Protein AF-A0A661MZF3-F1 (afdb_monomer_lite)

pLDDT: mean 94.91, std 5.53, range [65.62, 98.69]

Radius of gyration: 13.05 Å; chains: 1; bounding box: 31×26×35 Å

Structure (mmCIF, N/CA/C/O backbone):
data_AF-A0A661MZF3-F1
#
_entry.id   AF-A0A661MZF3-F1
#
loop_
_atom_site.group_PDB
_atom_site.id
_atom_site.type_symbol
_atom_site.label_atom_id
_atom_site.label_alt_id
_atom_site.label_comp_id
_atom_site.label_asym_id
_atom_site.label_entity_id
_atom_site.label_seq_id
_atom_site.pdbx_PDB_ins_code
_atom_site.Cartn_x
_atom_site.Cartn_y
_atom_site.Cartn_z
_atom_site.occupancy
_atom_site.B_iso_or_equiv
_atom_site.auth_seq_id
_atom_site.auth_comp_id
_atom_site.auth_asym_id
_atom_site.auth_atom_id
_atom_site.pdbx_PDB_model_num
ATOM 1 N N . MET A 1 1 ? 17.105 -6.183 -8.230 1.00 75.31 1 MET A N 1
ATOM 2 C CA . MET A 1 1 ? 16.411 -6.354 -6.932 1.00 75.31 1 MET A CA 1
ATOM 3 C C . MET A 1 1 ? 14.935 -6.558 -7.218 1.00 75.31 1 MET A C 1
ATOM 5 O O . MET A 1 1 ? 14.450 -5.932 -8.150 1.00 75.31 1 MET A O 1
ATOM 9 N N . ALA A 1 2 ? 14.251 -7.425 -6.473 1.00 87.75 2 ALA A N 1
ATOM 10 C CA . ALA A 1 2 ? 12.801 -7.590 -6.582 1.00 87.75 2 ALA A CA 1
ATOM 11 C C . ALA A 1 2 ? 12.115 -6.714 -5.525 1.00 87.75 2 ALA A C 1
ATOM 13 O O . ALA A 1 2 ? 12.537 -6.724 -4.369 1.00 87.75 2 ALA A O 1
ATOM 14 N N . ILE A 1 3 ? 11.099 -5.952 -5.930 1.00 94.12 3 ILE A N 1
ATOM 15 C CA . ILE A 1 3 ? 10.334 -5.042 -5.071 1.00 94.12 3 ILE A CA 1
ATOM 16 C C . ILE A 1 3 ? 8.850 -5.296 -5.330 1.00 94.12 3 ILE A C 1
ATOM 18 O O . ILE A 1 3 ? 8.442 -5.396 -6.480 1.00 94.12 3 ILE A O 1
ATOM 22 N N . ASN A 1 4 ? 8.052 -5.406 -4.271 1.00 95.19 4 ASN A N 1
ATOM 23 C CA . ASN A 1 4 ? 6.594 -5.439 -4.350 1.00 95.19 4 ASN A CA 1
ATOM 24 C C . ASN A 1 4 ? 6.024 -4.790 -3.084 1.00 95.19 4 ASN A C 1
ATOM 26 O O . ASN A 1 4 ? 6.049 -5.384 -2.007 1.00 95.19 4 ASN A O 1
ATOM 30 N N . THR A 1 5 ? 5.606 -3.532 -3.196 1.00 96.50 5 THR A N 1
ATOM 31 C CA . THR A 1 5 ? 5.147 -2.702 -2.076 1.00 96.50 5 THR A CA 1
ATOM 32 C C . THR A 1 5 ? 3.966 -1.838 -2.511 1.00 96.50 5 THR A C 1
ATOM 34 O O . THR A 1 5 ? 3.774 -1.598 -3.700 1.00 96.50 5 THR A O 1
ATOM 37 N N . ALA A 1 6 ? 3.238 -1.260 -1.553 1.00 97.06 6 ALA A N 1
ATOM 38 C CA . ALA A 1 6 ? 2.185 -0.279 -1.841 1.00 97.06 6 ALA A CA 1
ATOM 39 C C . ALA A 1 6 ? 2.705 1.023 -2.495 1.00 97.06 6 ALA A C 1
ATOM 41 O O . ALA A 1 6 ? 1.916 1.827 -2.982 1.00 97.06 6 ALA A O 1
ATOM 42 N N . LEU A 1 7 ? 4.026 1.241 -2.511 1.00 97.44 7 LEU A N 1
ATOM 43 C CA . LEU A 1 7 ? 4.674 2.377 -3.173 1.00 97.44 7 LEU A CA 1
ATOM 44 C C . LEU A 1 7 ? 5.234 2.027 -4.558 1.00 97.44 7 LEU A C 1
ATOM 46 O O . LEU A 1 7 ? 5.775 2.901 -5.226 1.00 97.44 7 LEU A O 1
ATOM 50 N N . GLY A 1 8 ? 5.132 0.777 -5.001 1.00 95.81 8 GLY A N 1
ATOM 51 C CA . GLY A 1 8 ? 5.632 0.347 -6.300 1.00 95.81 8 GLY A CA 1
ATOM 52 C C . GLY A 1 8 ? 6.109 -1.099 -6.300 1.00 95.81 8 GLY A C 1
ATOM 53 O O . GLY A 1 8 ? 6.495 -1.657 -5.269 1.00 95.81 8 GLY A O 1
ATOM 54 N N . ASP A 1 9 ? 6.102 -1.677 -7.495 1.00 95.44 9 ASP A N 1
ATOM 55 C CA . ASP A 1 9 ? 6.506 -3.053 -7.810 1.00 95.44 9 ASP A CA 1
ATOM 56 C C . ASP A 1 9 ? 7.747 -3.112 -8.727 1.00 95.44 9 ASP A C 1
ATOM 58 O O . ASP A 1 9 ? 8.130 -4.159 -9.250 1.00 95.44 9 ASP A O 1
ATOM 62 N N . THR A 1 10 ? 8.383 -1.959 -8.928 1.00 94.88 10 THR A N 1
ATOM 63 C CA . THR A 1 10 ? 9.696 -1.803 -9.549 1.00 94.88 10 THR A CA 1
ATOM 64 C C . THR A 1 10 ? 10.581 -0.991 -8.615 1.00 94.88 10 THR A C 1
ATOM 66 O O . THR A 1 10 ? 10.091 -0.233 -7.773 1.00 94.88 10 THR A O 1
ATOM 69 N N . LEU A 1 11 ? 11.897 -1.144 -8.757 1.00 96.19 11 LEU A N 1
ATOM 70 C CA . LEU A 1 11 ? 12.853 -0.374 -7.965 1.00 96.19 11 LEU A CA 1
ATOM 71 C C . LEU A 1 11 ? 12.704 1.133 -8.212 1.00 96.19 11 LEU A C 1
ATOM 73 O O . LEU A 1 11 ? 12.616 1.895 -7.253 1.00 96.19 11 LEU A O 1
ATOM 77 N N . ASP A 1 12 ? 12.628 1.536 -9.480 1.00 96.69 12 ASP A N 1
ATOM 78 C CA . ASP A 1 12 ? 12.544 2.947 -9.861 1.00 96.69 12 ASP A CA 1
ATOM 79 C C . ASP A 1 12 ? 11.235 3.574 -9.375 1.00 96.69 12 ASP A C 1
ATOM 81 O O . ASP A 1 12 ? 11.262 4.623 -8.735 1.00 96.69 12 ASP A O 1
ATOM 85 N N . GLY A 1 13 ? 10.100 2.889 -9.571 1.00 96.62 13 GLY A N 1
ATOM 86 C CA . GLY A 1 13 ? 8.801 3.374 -9.102 1.00 96.62 13 GLY A CA 1
ATOM 87 C C . GLY A 1 13 ? 8.731 3.498 -7.579 1.00 96.62 13 GLY A C 1
ATOM 88 O O . GLY A 1 13 ? 8.210 4.485 -7.060 1.00 96.62 13 GLY A O 1
ATOM 89 N N . PHE A 1 14 ? 9.306 2.538 -6.849 1.00 97.50 14 PHE A N 1
ATOM 90 C CA . PHE A 1 14 ? 9.411 2.626 -5.393 1.00 97.50 14 PHE A CA 1
ATOM 91 C C . PHE A 1 14 ? 10.244 3.838 -4.954 1.00 97.50 14 PHE A C 1
ATOM 93 O O . PHE A 1 14 ? 9.800 4.601 -4.096 1.00 97.50 14 PHE A O 1
ATOM 100 N N . ILE A 1 15 ? 11.428 4.034 -5.546 1.00 97.94 15 ILE A N 1
ATOM 101 C CA . ILE A 1 15 ? 12.326 5.147 -5.206 1.00 97.94 15 ILE A CA 1
ATOM 102 C C . ILE A 1 15 ? 11.665 6.492 -5.508 1.00 97.94 15 ILE A C 1
ATOM 104 O O . ILE A 1 15 ? 11.678 7.375 -4.653 1.00 97.94 15 ILE A O 1
ATOM 108 N N . GLU A 1 16 ? 11.063 6.648 -6.687 1.00 98.44 16 GLU A N 1
ATOM 109 C CA . GLU A 1 16 ? 10.382 7.883 -7.081 1.00 98.44 16 GLU A CA 1
ATOM 110 C C . GLU A 1 16 ? 9.269 8.240 -6.088 1.00 98.44 16 GLU A C 1
ATOM 112 O O . GLU A 1 16 ? 9.216 9.358 -5.573 1.00 98.44 16 GLU A O 1
ATOM 117 N N . ASN A 1 17 ? 8.408 7.274 -5.760 1.00 98.44 17 ASN A N 1
ATOM 118 C CA . ASN A 1 17 ? 7.283 7.495 -4.856 1.00 98.44 17 ASN A CA 1
ATOM 119 C C . ASN A 1 17 ? 7.731 7.765 -3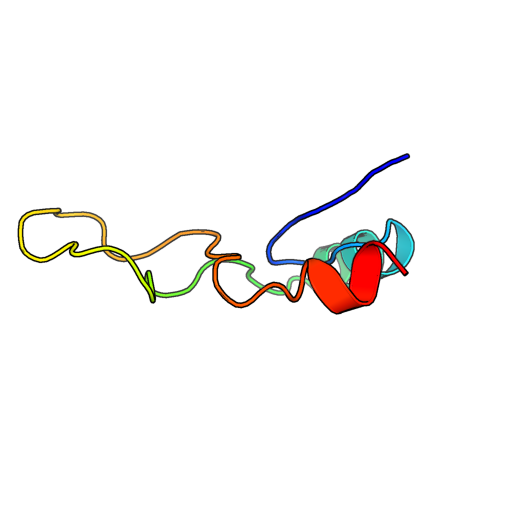.415 1.00 98.44 17 ASN A C 1
ATOM 121 O O . ASN A 1 17 ? 7.130 8.604 -2.737 1.00 98.44 17 ASN A O 1
ATOM 125 N N . LEU A 1 18 ? 8.797 7.099 -2.964 1.00 98.19 18 LEU A N 1
ATOM 126 C CA . LEU A 1 18 ? 9.399 7.331 -1.655 1.00 98.19 18 LEU A CA 1
ATOM 127 C C . LEU A 1 18 ? 10.000 8.739 -1.555 1.00 98.19 18 LEU A C 1
ATOM 129 O O . LEU A 1 18 ? 9.709 9.458 -0.601 1.00 98.19 18 LEU A O 1
ATOM 133 N N . LEU A 1 19 ? 10.805 9.151 -2.540 1.00 98.62 19 LEU A N 1
ATOM 134 C CA . LEU A 1 19 ? 11.423 10.482 -2.576 1.00 98.62 19 LEU A CA 1
ATOM 135 C C . LEU A 1 19 ? 10.384 11.600 -2.722 1.00 98.62 19 LEU A C 1
ATOM 137 O O . LEU A 1 19 ? 10.579 12.691 -2.192 1.00 98.62 19 LEU A O 1
ATOM 141 N N . ALA A 1 20 ? 9.259 11.319 -3.381 1.00 98.69 20 ALA A N 1
ATOM 142 C CA . ALA A 1 20 ? 8.115 12.221 -3.458 1.00 98.69 20 ALA A CA 1
ATOM 143 C C . ALA A 1 20 ? 7.288 12.291 -2.156 1.00 98.69 20 ALA A C 1
ATOM 145 O O . ALA A 1 20 ? 6.317 13.045 -2.096 1.00 98.69 20 ALA A O 1
ATOM 146 N N . GLY A 1 21 ? 7.626 11.509 -1.123 1.00 98.31 21 GLY A N 1
ATOM 147 C CA . GLY A 1 21 ? 6.922 11.510 0.161 1.00 98.31 21 GLY A CA 1
ATOM 148 C C . GLY A 1 21 ? 5.497 10.957 0.089 1.00 98.31 21 GLY A C 1
ATOM 149 O O . GLY A 1 21 ? 4.656 11.317 0.915 1.00 98.31 21 GLY A O 1
ATOM 150 N N . LYS A 1 22 ? 5.190 10.106 -0.899 1.00 98.44 22 LYS A N 1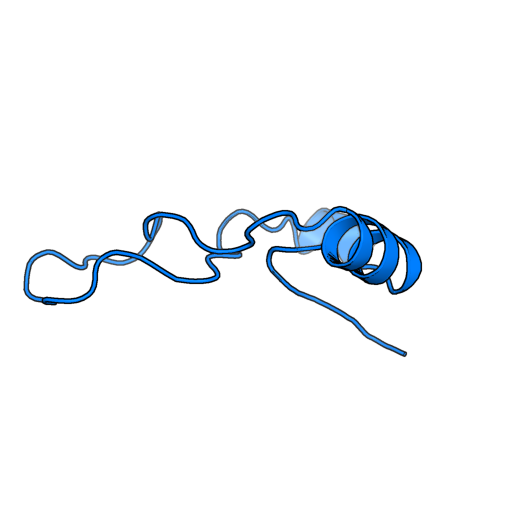
ATOM 151 C CA . LYS A 1 22 ? 3.864 9.485 -1.003 1.00 98.44 22 LYS A CA 1
ATOM 152 C C . LYS A 1 22 ? 3.657 8.495 0.145 1.00 98.44 22 LYS A C 1
ATOM 154 O O . LYS A 1 22 ? 4.562 7.752 0.519 1.00 98.44 22 LYS A O 1
ATOM 159 N N . SER A 1 23 ? 2.442 8.459 0.689 1.00 97.75 23 SER A N 1
ATOM 160 C CA . SER A 1 23 ? 2.045 7.440 1.664 1.00 97.75 23 SER A CA 1
ATOM 161 C C . SER A 1 23 ? 1.624 6.162 0.943 1.00 97.75 23 SER A C 1
ATOM 163 O O . SER A 1 23 ? 0.790 6.210 0.044 1.00 97.75 23 SER A O 1
ATOM 165 N N . GLY A 1 24 ? 2.158 5.019 1.375 1.00 96.88 24 GLY A N 1
ATOM 166 C CA . GLY A 1 24 ? 1.663 3.695 0.980 1.00 96.88 24 GLY A CA 1
ATOM 167 C C . GLY A 1 24 ? 0.569 3.159 1.910 1.00 96.88 24 GLY A C 1
ATOM 168 O O . GLY A 1 24 ? 0.102 2.043 1.723 1.00 96.88 24 GLY A O 1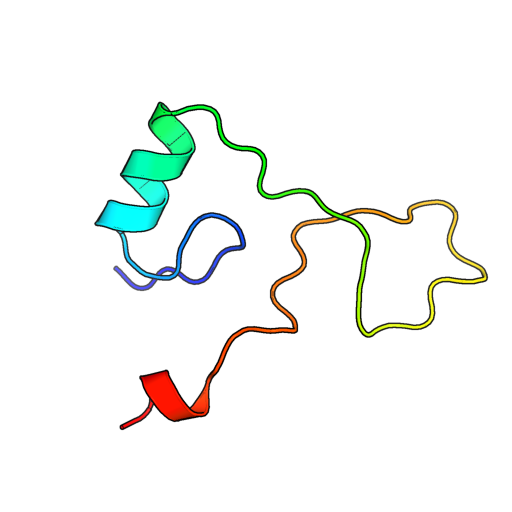
ATOM 169 N N . VAL A 1 25 ? 0.191 3.916 2.945 1.00 97.62 25 VAL A N 1
ATOM 170 C CA . VAL A 1 25 ? -0.802 3.497 3.939 1.00 97.62 25 VAL A CA 1
ATOM 171 C C . VAL A 1 25 ? -2.198 3.901 3.477 1.00 97.62 25 VAL A C 1
ATOM 173 O O . VAL A 1 25 ? -2.457 5.079 3.232 1.00 97.62 25 VAL A O 1
ATOM 176 N N . SER A 1 26 ? -3.101 2.926 3.408 1.00 96.69 26 SER A N 1
ATOM 177 C CA . SER A 1 26 ? -4.525 3.104 3.107 1.00 96.69 26 SER A CA 1
ATOM 178 C C . SER A 1 26 ? -5.382 2.175 3.976 1.00 96.69 26 SER A C 1
ATOM 180 O O . SER A 1 26 ? -4.845 1.418 4.784 1.00 96.69 26 SER A O 1
ATOM 182 N N . ASN A 1 27 ? -6.710 2.243 3.862 1.00 97.00 27 ASN A N 1
ATOM 183 C CA . ASN A 1 27 ? -7.603 1.280 4.511 1.00 97.00 27 ASN A CA 1
ATOM 184 C C . ASN A 1 27 ? -7.408 -0.126 3.926 1.00 97.00 27 ASN A C 1
ATOM 186 O O . ASN A 1 27 ? -7.219 -0.259 2.718 1.00 97.00 27 ASN A O 1
ATOM 190 N N . TRP A 1 28 ? -7.523 -1.167 4.757 1.00 97.38 28 TRP A N 1
ATOM 191 C CA . TRP A 1 28 ? -7.586 -2.539 4.240 1.00 97.38 28 TRP A CA 1
ATOM 192 C C . TRP A 1 28 ? -8.817 -2.720 3.351 1.00 97.38 28 TRP A C 1
ATOM 194 O O . TRP A 1 28 ? -9.903 -2.253 3.702 1.00 97.38 28 TRP A O 1
ATOM 204 N N . LYS A 1 29 ? -8.650 -3.405 2.219 1.00 95.69 29 LYS A N 1
ATOM 205 C CA . LYS A 1 29 ? -9.686 -3.488 1.177 1.00 95.69 29 LYS A CA 1
ATOM 206 C C . LYS A 1 29 ? -10.391 -4.838 1.116 1.00 95.69 29 LYS A C 1
ATOM 208 O O . LYS A 1 29 ? -11.568 -4.895 0.777 1.00 95.69 29 LYS A O 1
ATOM 213 N N .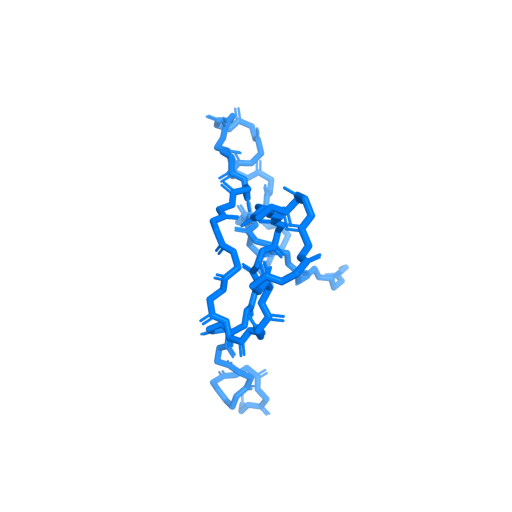 THR A 1 30 ? -9.684 -5.922 1.429 1.00 95.75 30 THR A N 1
ATOM 214 C CA . THR A 1 30 ? -10.137 -7.293 1.116 1.00 95.75 30 THR A CA 1
ATOM 215 C C . THR A 1 30 ? -10.305 -8.208 2.325 1.00 95.75 30 THR A C 1
ATOM 217 O O . THR A 1 30 ? -10.924 -9.262 2.206 1.00 95.75 30 THR A O 1
ATOM 220 N N . ILE A 1 31 ? -9.793 -7.822 3.494 1.00 92.25 31 ILE A N 1
ATOM 221 C CA . ILE A 1 31 ? -9.902 -8.604 4.731 1.00 92.25 31 ILE A CA 1
ATOM 222 C C . ILE A 1 31 ? -10.997 -8.037 5.644 1.00 92.25 31 ILE A C 1
ATOM 224 O O . ILE A 1 31 ? -11.135 -6.819 5.768 1.00 92.25 31 ILE A O 1
ATOM 228 N N . ASP A 1 32 ? -11.762 -8.909 6.313 1.00 95.12 32 ASP A N 1
ATOM 229 C CA . ASP A 1 32 ? -12.695 -8.466 7.355 1.00 95.12 32 ASP A CA 1
ATOM 230 C C . ASP A 1 32 ? -11.907 -7.992 8.576 1.00 95.12 32 ASP A C 1
ATOM 232 O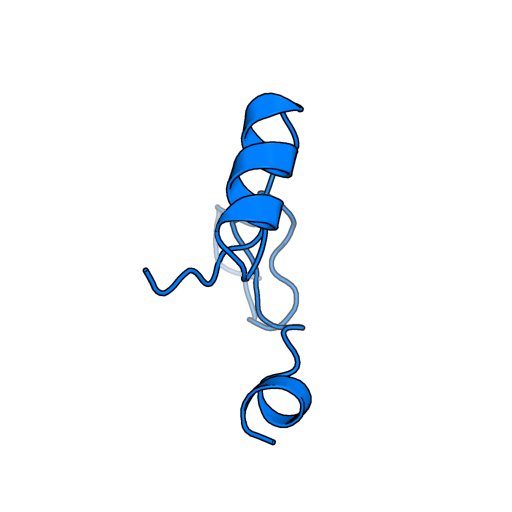 O . ASP A 1 32 ? -11.298 -8.769 9.312 1.00 95.12 32 ASP A O 1
ATOM 236 N N . ILE A 1 33 ? -11.934 -6.682 8.780 1.00 96.75 33 ILE A N 1
ATOM 237 C CA . ILE A 1 33 ? -11.278 -6.010 9.894 1.00 96.75 33 ILE A CA 1
ATOM 238 C C . ILE A 1 33 ? -12.267 -5.539 10.949 1.00 96.75 33 ILE A C 1
ATOM 240 O O . ILE A 1 33 ? -11.863 -4.759 11.804 1.00 96.75 33 ILE A O 1
ATOM 244 N N . SER A 1 34 ? -13.544 -5.931 10.907 1.00 96.94 34 SER A N 1
ATOM 245 C CA . SER A 1 34 ? -14.612 -5.421 11.786 1.00 96.94 34 SER A CA 1
ATOM 246 C C . SER A 1 34 ? -14.206 -5.377 13.266 1.00 96.94 34 SER A C 1
ATOM 248 O O . SER A 1 34 ? -14.359 -4.335 13.909 1.00 96.94 34 SER A O 1
ATOM 250 N N . ASN A 1 35 ? -13.539 -6.428 13.749 1.00 97.62 35 ASN A N 1
ATOM 251 C CA . ASN A 1 35 ? -13.099 -6.588 15.139 1.00 97.62 35 ASN A CA 1
ATOM 252 C C . ASN A 1 35 ? -11.645 -6.150 15.427 1.00 97.62 35 ASN A C 1
ATOM 254 O O . ASN A 1 35 ? -11.141 -6.370 16.526 1.00 97.62 35 ASN A O 1
ATOM 258 N N . CYS A 1 36 ? -10.945 -5.528 14.475 1.00 96.75 36 CYS A N 1
ATOM 259 C CA . CYS A 1 36 ? -9.578 -5.025 14.670 1.00 96.75 36 CYS A CA 1
ATOM 260 C C . CYS A 1 36 ? -9.571 -3.535 15.036 1.00 96.75 36 CYS A C 1
ATOM 262 O O . CYS A 1 36 ? -10.300 -2.757 14.430 1.00 96.75 36 CYS A O 1
ATOM 264 N N . TYR A 1 37 ? -8.715 -3.090 15.961 1.00 97.69 37 TYR A N 1
ATOM 265 C CA . TYR A 1 37 ? -8.562 -1.649 16.227 1.00 97.69 37 TYR A CA 1
ATOM 266 C C . TYR A 1 37 ? -7.843 -0.913 15.089 1.00 97.69 37 TYR A C 1
ATOM 268 O O . TYR A 1 37 ? -8.251 0.182 14.711 1.00 97.69 37 TYR A O 1
ATOM 276 N N . SER A 1 38 ? -6.799 -1.516 14.512 1.00 97.38 38 SER A N 1
ATOM 277 C CA . SER A 1 38 ? -6.124 -0.951 13.340 1.00 97.38 38 SER A CA 1
ATOM 278 C C . SER A 1 38 ? -6.916 -1.252 12.070 1.00 97.38 38 SER A C 1
ATOM 280 O O . SER A 1 38 ? -7.250 -2.409 11.809 1.00 97.38 38 SER A O 1
ATOM 282 N N . LYS A 1 39 ? -7.203 -0.212 11.279 1.00 97.44 39 LYS A N 1
ATOM 283 C CA . LYS A 1 39 ? -7.976 -0.310 10.029 1.00 97.44 39 LYS A CA 1
ATOM 284 C C . LYS A 1 39 ? -7.188 0.079 8.776 1.00 97.44 39 LYS A C 1
ATOM 286 O O . LYS A 1 39 ? -7.758 0.113 7.688 1.00 97.44 39 LYS A O 1
ATOM 291 N N . VAL A 1 40 ? -5.905 0.393 8.935 1.00 97.12 40 VAL A N 1
ATOM 292 C CA . VAL A 1 40 ? -5.040 0.902 7.868 1.00 97.12 40 VAL A CA 1
ATOM 293 C C . VAL A 1 40 ? -3.730 0.121 7.799 1.00 97.12 40 VAL A C 1
ATOM 295 O O . VAL A 1 40 ? -3.267 -0.416 8.807 1.00 97.12 40 VAL A O 1
ATOM 298 N N . GLY A 1 41 ? -3.121 0.090 6.618 1.00 96.25 41 GLY A N 1
ATOM 299 C CA . GLY A 1 41 ? -1.824 -0.528 6.369 1.00 96.25 41 GLY A CA 1
ATOM 300 C C . GLY A 1 41 ? -1.374 -0.388 4.915 1.00 96.25 41 GLY A C 1
ATOM 301 O O . GLY A 1 41 ? -2.009 0.300 4.116 1.00 96.25 41 GLY A O 1
ATOM 302 N N . GLY A 1 42 ? -0.252 -1.026 4.583 1.00 96.75 42 GLY A N 1
ATOM 303 C CA . GLY A 1 42 ? 0.272 -1.109 3.216 1.00 96.75 42 GLY A CA 1
ATOM 304 C C . GLY A 1 42 ? -0.457 -2.169 2.395 1.00 96.75 42 GLY A C 1
ATOM 305 O O . GLY A 1 42 ? 0.124 -3.208 2.091 1.00 96.75 42 GLY A O 1
ATOM 306 N N . ASP A 1 43 ? -1.735 -1.936 2.104 1.00 96.69 43 ASP A N 1
ATOM 307 C CA . ASP A 1 43 ? -2.574 -2.857 1.333 1.00 96.69 43 ASP A CA 1
ATOM 308 C C . ASP A 1 43 ? -2.090 -2.954 -0.128 1.00 96.69 43 ASP A C 1
ATOM 310 O O . ASP A 1 43 ? -1.994 -1.947 -0.830 1.00 96.69 43 ASP A O 1
ATOM 314 N N . ILE A 1 44 ? -1.792 -4.177 -0.578 1.00 95.94 44 ILE A N 1
ATOM 315 C CA . ILE A 1 44 ? -1.425 -4.512 -1.967 1.00 95.94 44 ILE A CA 1
ATOM 316 C C . ILE A 1 44 ? -2.392 -5.535 -2.581 1.00 95.94 44 ILE A C 1
ATOM 318 O O . ILE A 1 44 ? -2.052 -6.232 -3.531 1.00 95.94 44 ILE A O 1
ATOM 322 N N . SER A 1 45 ? -3.594 -5.673 -2.019 1.00 95.25 45 SER A N 1
ATOM 323 C CA . SER A 1 45 ? -4.532 -6.740 -2.386 1.00 95.25 45 SER A CA 1
ATOM 324 C C . SER A 1 45 ? -5.139 -6.593 -3.786 1.00 95.25 45 SER A C 1
ATOM 326 O O . SER A 1 45 ? -5.634 -7.569 -4.338 1.00 95.25 45 SER A O 1
ATOM 328 N N . GLU A 1 46 ? -5.045 -5.406 -4.385 1.00 92.81 46 GLU A N 1
ATOM 329 C CA . GLU A 1 46 ? -5.464 -5.125 -5.767 1.00 92.81 46 GLU A CA 1
ATOM 330 C C . GLU A 1 46 ? -4.342 -5.343 -6.800 1.00 92.81 46 GLU A C 1
ATOM 332 O O . GLU A 1 46 ? -4.519 -5.041 -7.978 1.00 92.81 46 GLU A O 1
ATOM 337 N N . TYR A 1 47 ? -3.171 -5.831 -6.379 1.00 94.69 47 TYR A N 1
ATOM 338 C CA . TYR A 1 47 ? -2.047 -6.076 -7.280 1.00 94.69 47 TYR A CA 1
ATOM 339 C C . TYR A 1 47 ? -2.366 -7.175 -8.305 1.00 94.69 47 TYR A C 1
ATOM 341 O O . TYR A 1 47 ? -2.679 -8.312 -7.943 1.00 94.69 47 TYR A O 1
ATOM 349 N N . ASP A 1 48 ? -2.232 -6.853 -9.594 1.00 93.69 48 ASP A N 1
ATOM 350 C CA . ASP A 1 48 ? -2.452 -7.803 -10.685 1.00 93.69 48 ASP A CA 1
ATOM 351 C C . ASP A 1 48 ? -1.231 -8.714 -10.876 1.00 93.69 48 ASP A C 1
ATOM 353 O O . ASP A 1 48 ? -0.294 -8.425 -11.626 1.00 93.69 48 ASP A O 1
ATOM 357 N N . VAL A 1 49 ? -1.256 -9.847 -10.175 1.00 93.75 49 VAL A N 1
ATOM 358 C CA . VAL A 1 49 ? -0.224 -10.884 -10.281 1.00 93.75 49 VAL A CA 1
ATOM 359 C C . VAL A 1 49 ? -0.152 -11.457 -11.698 1.00 93.75 49 VAL A C 1
ATOM 361 O O . VAL A 1 49 ? 0.942 -11.737 -12.186 1.00 93.75 49 VAL A O 1
ATOM 364 N N . ASN A 1 50 ? -1.289 -11.619 -12.379 1.00 94.38 50 ASN A N 1
ATOM 365 C CA . ASN A 1 50 ? -1.329 -12.260 -13.693 1.00 94.38 50 ASN A CA 1
ATOM 366 C C . ASN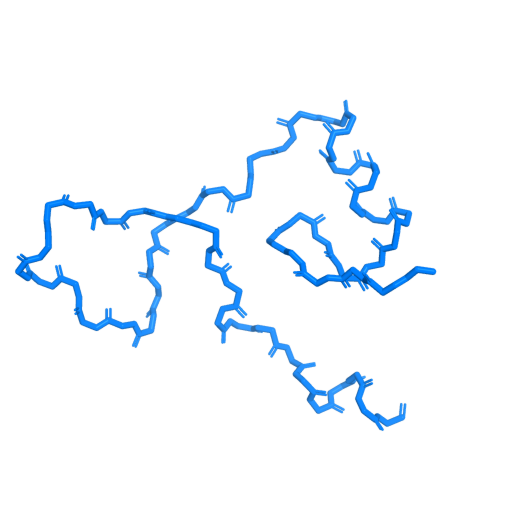 A 1 50 ? -0.669 -11.383 -14.757 1.00 94.38 50 ASN A C 1
ATOM 368 O O . ASN A 1 50 ? 0.092 -11.894 -15.574 1.00 94.38 50 ASN A O 1
ATOM 372 N N . ALA A 1 51 ? -0.872 -10.066 -14.690 1.00 91.31 51 ALA A N 1
ATOM 373 C CA . ALA A 1 51 ? -0.175 -9.112 -15.551 1.00 91.31 51 ALA A CA 1
ATOM 374 C C . ALA A 1 51 ? 1.355 -9.125 -15.370 1.00 91.31 51 ALA A C 1
ATOM 376 O O . ALA A 1 51 ? 2.073 -8.565 -16.195 1.00 91.31 51 ALA A O 1
ATOM 377 N N . ARG A 1 52 ? 1.864 -9.729 -14.289 1.00 86.75 52 ARG A N 1
ATOM 378 C CA . ARG A 1 52 ? 3.282 -9.691 -13.900 1.00 86.75 52 ARG A CA 1
ATOM 379 C C . ARG A 1 52 ? 4.014 -11.019 -14.033 1.00 86.75 52 ARG A C 1
ATOM 381 O O . ARG A 1 52 ? 5.235 -11.038 -13.908 1.00 86.75 52 ARG A O 1
ATOM 388 N N . LEU A 1 53 ? 3.288 -12.104 -14.286 1.00 88.00 53 LEU A N 1
ATOM 389 C CA . LEU A 1 53 ? 3.850 -13.429 -14.558 1.00 88.00 53 LEU A CA 1
ATOM 390 C C . LEU A 1 53 ? 3.963 -13.746 -16.060 1.00 88.00 53 LEU A C 1
ATOM 392 O O . LEU A 1 53 ? 4.527 -14.787 -16.396 1.00 88.00 53 LEU A O 1
ATOM 396 N N . ALA A 1 54 ? 3.414 -12.890 -16.930 1.00 65.62 54 ALA A N 1
ATOM 397 C CA . ALA A 1 54 ? 3.412 -13.047 -18.386 1.00 65.62 54 ALA A CA 1
ATOM 398 C C . ALA A 1 54 ? 4.666 -12.469 -19.059 1.00 65.62 54 ALA A C 1
ATOM 400 O O . ALA A 1 54 ? 5.159 -11.414 -18.596 1.00 65.62 54 ALA A O 1
#

Sequence (54 aa):
MAINTALGDTLDGFIENLLAGKSGVSNWKTIDISNCYSKVGGDISEYDVNARLA

Foldseek 3Di:
DADDWLQDGDPVSNVVSVVVVHDLKDFADPDPCVPPPDGIDNDPPPPDPVVVVD

Secondary structure (DSSP, 8-state):
----BTTBSSHHHHHHHHHTT----EE-SSS--TT-S--EE---TT--SHHHH-